Protein AF-A0A7S3BLG0-F1 (afdb_monomer_lite)

Radius of gyration: 14.23 Å; chains: 1; bounding box: 32×33×36 Å

pLDDT: mean 78.94, std 10.88, range [45.94, 91.75]

Foldseek 3Di:
DVLVVLQVDDLVVLLVCLVVLLVQCPPPDPVSVLSSLLSLLVHDLVSNLVCLVSLLVQCQPPDPSSVLSSLQSLVSHDLVSNLVCLVSLVVSQVVVCVVDDRDPSSVVSNVSNVVSVVVVD

Structure (mmCIF, N/CA/C/O backbone):
data_AF-A0A7S3BLG0-F1
#
_entry.id   AF-A0A7S3BLG0-F1
#
loop_
_atom_site.group_PDB
_atom_site.id
_atom_site.type_symbol
_atom_site.label_atom_id
_atom_site.label_alt_id
_atom_site.label_comp_id
_atom_site.label_asym_id
_atom_site.label_entity_id
_atom_site.label_seq_id
_atom_site.pdbx_PDB_ins_code
_atom_site.Cartn_x
_atom_site.Cartn_y
_atom_site.Cartn_z
_atom_site.occupancy
_atom_site.B_iso_or_equiv
_atom_site.auth_seq_id
_atom_site.auth_comp_id
_atom_site.auth_asym_id
_atom_site.auth_atom_id
_atom_site.pdbx_PDB_model_num
ATOM 1 N N . ALA A 1 1 ? 12.984 4.257 -18.345 1.00 45.94 1 ALA A N 1
ATOM 2 C CA . ALA A 1 1 ? 13.001 5.682 -17.950 1.00 45.94 1 ALA A CA 1
ATOM 3 C C . ALA A 1 1 ? 11.598 6.322 -17.934 1.00 45.94 1 ALA A C 1
ATOM 5 O O . ALA A 1 1 ? 11.483 7.515 -18.165 1.00 45.94 1 ALA A O 1
ATOM 6 N N . THR A 1 2 ? 10.519 5.576 -17.655 1.00 51.81 2 THR A N 1
ATOM 7 C CA . THR A 1 2 ? 9.136 6.110 -17.698 1.00 51.81 2 THR A CA 1
ATOM 8 C C . THR A 1 2 ? 8.446 6.182 -16.330 1.00 51.81 2 THR A C 1
ATOM 10 O O . THR A 1 2 ? 7.477 6.916 -16.189 1.00 51.81 2 THR A O 1
ATOM 13 N N . TRP A 1 3 ? 8.945 5.480 -15.306 1.00 51.03 3 TRP A N 1
ATOM 14 C CA . TRP A 1 3 ? 8.296 5.409 -13.987 1.00 51.03 3 TRP A CA 1
ATOM 15 C C . TRP A 1 3 ? 8.583 6.616 -13.084 1.00 51.03 3 TRP A C 1
ATOM 17 O O . TRP A 1 3 ? 7.700 7.049 -12.351 1.00 51.03 3 TRP A O 1
ATOM 27 N N . GLU A 1 4 ? 9.775 7.213 -13.183 1.00 52.50 4 GLU A N 1
ATOM 28 C CA . GLU A 1 4 ? 10.105 8.447 -12.450 1.00 52.50 4 GLU A CA 1
ATOM 29 C C . GLU A 1 4 ? 9.275 9.646 -12.918 1.00 52.50 4 GLU A C 1
ATOM 31 O O . GLU A 1 4 ? 8.870 10.464 -12.097 1.00 52.50 4 GLU A O 1
ATOM 36 N N . LEU A 1 5 ? 8.965 9.722 -14.218 1.00 52.91 5 LEU A N 1
ATOM 37 C CA . LEU A 1 5 ? 8.15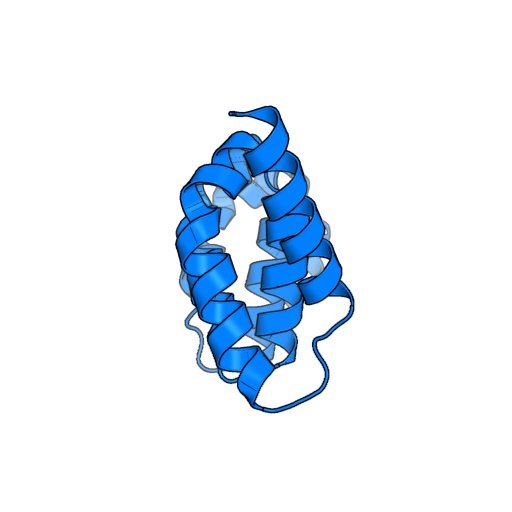7 10.809 -14.776 1.00 52.91 5 LEU A CA 1
ATOM 38 C C . LEU A 1 5 ? 6.708 10.755 -14.283 1.00 52.91 5 LEU A C 1
ATOM 40 O O . LEU A 1 5 ? 6.146 11.799 -13.974 1.00 52.91 5 LEU A O 1
ATOM 44 N N . LEU A 1 6 ? 6.132 9.557 -14.127 1.00 55.72 6 LEU A N 1
ATOM 45 C CA . LEU A 1 6 ? 4.775 9.397 -13.591 1.00 55.72 6 LEU A CA 1
ATOM 46 C C . LEU A 1 6 ? 4.669 9.866 -12.136 1.00 55.72 6 LEU A C 1
ATOM 48 O O . LEU A 1 6 ? 3.658 10.425 -11.730 1.00 55.72 6 LEU A O 1
ATOM 52 N N . GLY A 1 7 ? 5.735 9.676 -11.356 1.00 56.03 7 GLY A N 1
ATOM 53 C CA . GLY A 1 7 ? 5.782 10.108 -9.967 1.00 56.03 7 GLY A CA 1
ATOM 54 C C . GLY A 1 7 ? 5.811 11.627 -9.768 1.00 56.03 7 GLY A C 1
ATOM 55 O O . GLY A 1 7 ? 5.601 12.053 -8.631 1.00 56.03 7 GLY A O 1
ATOM 56 N N . ALA A 1 8 ? 6.079 12.394 -10.830 1.00 59.25 8 ALA A N 1
ATOM 57 C CA . ALA A 1 8 ? 6.162 13.854 -10.850 1.00 59.25 8 ALA A CA 1
ATOM 58 C C . ALA A 1 8 ? 4.970 14.522 -11.567 1.00 59.25 8 ALA A C 1
ATOM 60 O O . ALA A 1 8 ? 4.965 15.741 -11.725 1.00 59.25 8 ALA A O 1
ATOM 61 N N . LEU A 1 9 ? 3.986 13.740 -12.026 1.00 61.19 9 LEU A N 1
ATOM 62 C CA . LEU A 1 9 ? 2.776 14.270 -12.650 1.00 61.19 9 LEU A CA 1
ATOM 63 C C . LEU A 1 9 ? 1.825 14.854 -11.599 1.00 61.19 9 LEU A C 1
ATOM 65 O O . LEU A 1 9 ? 1.715 14.338 -10.486 1.00 61.19 9 LEU A O 1
ATOM 69 N N . GLU A 1 10 ? 1.115 15.913 -11.992 1.00 63.06 10 GLU A N 1
ATOM 70 C CA . GLU A 1 10 ? -0.027 16.454 -11.251 1.00 63.06 10 GLU A CA 1
ATOM 71 C C . GLU A 1 10 ? -1.035 15.326 -10.939 1.00 63.06 10 GLU A C 1
ATOM 73 O O . GLU A 1 10 ? -1.288 14.491 -11.819 1.00 63.06 10 GLU A O 1
ATOM 78 N N . PRO A 1 11 ? -1.647 15.297 -9.738 1.00 62.94 11 PRO A N 1
ATOM 79 C CA . PRO A 1 11 ? -2.589 14.247 -9.331 1.00 62.94 11 PRO A CA 1
ATOM 80 C C . PRO A 1 11 ? -3.692 13.976 -10.365 1.00 62.94 11 PRO A C 1
ATOM 82 O O . PRO A 1 11 ? -4.054 12.828 -10.613 1.00 62.94 11 PRO A O 1
ATOM 85 N N . SER A 1 12 ? -4.150 15.023 -11.053 1.00 66.00 12 SER A N 1
ATOM 86 C CA . SER A 1 12 ? -5.169 14.966 -12.105 1.00 66.00 12 SER A CA 1
ATOM 87 C C . SER A 1 12 ? -4.732 14.156 -13.333 1.00 66.00 12 SER A C 1
ATOM 89 O O . SER A 1 12 ? -5.529 13.405 -13.886 1.00 66.00 12 SER A O 1
ATOM 91 N N . ALA A 1 13 ? -3.469 14.266 -13.755 1.00 70.69 13 ALA A N 1
ATOM 92 C CA . ALA A 1 13 ? -2.924 13.473 -14.865 1.00 70.69 13 ALA A CA 1
ATOM 93 C C . ALA A 1 13 ? -2.624 12.026 -14.437 1.00 70.69 13 ALA A C 1
ATOM 95 O O . ALA A 1 13 ? -2.626 11.100 -15.247 1.00 70.69 13 ALA A O 1
ATOM 96 N N . LEU A 1 14 ? -2.373 11.824 -13.144 1.00 73.62 14 LEU A N 1
ATOM 97 C CA . LEU A 1 14 ? -2.135 10.513 -12.556 1.00 73.62 14 LEU A CA 1
ATOM 98 C C . LEU A 1 14 ? -3.431 9.686 -12.514 1.00 73.62 14 LEU A C 1
ATOM 100 O O . LEU A 1 14 ? -3.387 8.486 -12.787 1.00 73.62 14 LEU A O 1
ATOM 104 N N . LEU A 1 15 ? -4.579 10.334 -12.282 1.00 74.75 15 LEU A N 1
ATOM 105 C CA . LEU A 1 15 ? -5.901 9.705 -12.326 1.00 74.75 15 LEU A CA 1
ATOM 106 C C . LEU A 1 15 ? -6.235 9.126 -13.709 1.00 74.75 15 LEU A C 1
ATOM 108 O O . LEU A 1 15 ? -6.684 7.985 -13.800 1.00 74.75 15 LEU A O 1
ATOM 112 N N . GLU A 1 16 ? -5.948 9.853 -14.795 1.00 79.56 16 GLU A N 1
ATOM 113 C CA . GLU A 1 16 ? -6.179 9.362 -16.167 1.00 79.56 16 GLU A CA 1
ATOM 114 C C . GLU A 1 16 ? -5.395 8.076 -16.476 1.00 79.56 16 GLU A C 1
ATOM 116 O O . GLU A 1 16 ? -5.803 7.254 -17.301 1.00 79.56 16 GLU A O 1
ATOM 121 N N . HIS A 1 17 ? -4.270 7.871 -15.790 1.00 81.75 17 HIS A N 1
ATOM 122 C CA . HIS A 1 17 ? -3.429 6.688 -15.929 1.00 81.75 17 HIS A CA 1
ATOM 123 C C . HIS A 1 17 ? -3.620 5.664 -14.807 1.00 81.75 17 HIS A C 1
ATOM 125 O O . HIS A 1 17 ? -3.055 4.571 -14.894 1.00 81.75 17 HIS A O 1
ATOM 131 N N . ALA A 1 18 ? -4.440 5.955 -13.794 1.00 82.12 18 ALA A N 1
ATOM 132 C CA . ALA A 1 18 ? -4.616 5.113 -12.615 1.00 82.12 18 ALA A CA 1
ATOM 133 C C . ALA A 1 18 ? -5.087 3.699 -12.978 1.00 82.12 18 ALA A C 1
ATOM 135 O O . ALA A 1 18 ? -4.523 2.724 -12.488 1.00 82.12 18 ALA A O 1
ATOM 136 N N . GLY A 1 19 ? -6.018 3.562 -13.928 1.00 82.69 19 GLY A N 1
ATOM 137 C CA . GLY A 1 19 ? -6.456 2.250 -14.420 1.00 82.69 19 GLY A CA 1
ATOM 138 C C . GLY A 1 19 ? -5.338 1.454 -15.109 1.00 82.69 19 GLY A C 1
ATOM 139 O O . GLY A 1 19 ? -5.188 0.252 -14.885 1.00 82.69 19 GLY A O 1
ATOM 140 N N . ALA A 1 20 ? -4.491 2.121 -15.899 1.00 84.94 20 ALA A N 1
ATOM 141 C CA . ALA A 1 20 ? -3.344 1.476 -16.539 1.00 84.94 20 ALA A CA 1
ATOM 142 C C . ALA A 1 20 ? -2.274 1.063 -15.514 1.00 84.94 20 ALA A C 1
ATOM 144 O O . ALA A 1 20 ? -1.665 0.003 -15.656 1.00 84.94 20 ALA A O 1
ATOM 145 N N . ILE A 1 21 ? -2.065 1.874 -14.473 1.00 85.81 21 ILE A N 1
ATOM 146 C CA . ILE A 1 21 ? -1.151 1.587 -13.360 1.00 85.81 21 ILE A CA 1
ATOM 147 C C . ILE A 1 21 ? -1.685 0.418 -12.524 1.00 85.81 21 ILE A C 1
ATOM 149 O O . ILE A 1 21 ? -0.928 -0.496 -12.202 1.00 85.81 21 ILE A O 1
ATOM 153 N N . ALA A 1 22 ? -2.988 0.390 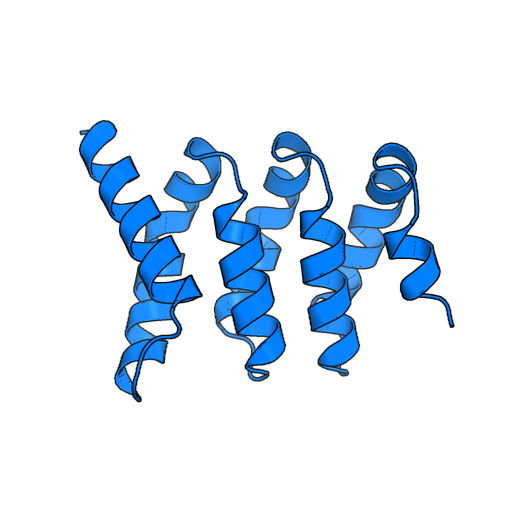-12.239 1.00 86.31 22 ALA A N 1
ATOM 154 C CA . ALA A 1 22 ? -3.644 -0.719 -11.554 1.00 86.31 22 ALA A CA 1
ATOM 155 C C . ALA A 1 22 ? -3.466 -2.040 -12.320 1.00 86.31 22 ALA A C 1
ATOM 157 O O . ALA A 1 22 ? -3.162 -3.066 -11.717 1.00 86.31 22 ALA A O 1
ATOM 158 N N . GLY A 1 23 ? -3.514 -2.008 -13.657 1.00 87.38 23 GLY A N 1
ATOM 159 C CA . GLY A 1 23 ? -3.198 -3.170 -14.495 1.00 87.38 23 GLY A CA 1
ATOM 160 C C . GLY A 1 23 ? -1.761 -3.696 -14.350 1.00 87.38 23 GLY A C 1
ATOM 161 O O . GLY A 1 23 ? -1.481 -4.832 -14.728 1.00 87.38 23 GLY A O 1
ATOM 162 N N . ARG A 1 24 ? -0.834 -2.911 -13.785 1.00 87.81 24 ARG A N 1
ATOM 163 C CA . ARG A 1 24 ? 0.555 -3.329 -13.523 1.00 87.81 24 ARG A CA 1
ATOM 164 C C . ARG A 1 24 ? 0.780 -3.865 -12.110 1.00 87.81 24 ARG A C 1
ATOM 166 O O . ARG A 1 24 ? 1.891 -4.300 -11.807 1.00 87.81 24 ARG A O 1
ATOM 173 N N . LEU A 1 25 ? -0.258 -3.922 -11.275 1.00 88.50 25 LEU A N 1
ATOM 174 C CA . LEU A 1 25 ? -0.199 -4.563 -9.958 1.00 88.50 25 LEU A CA 1
ATOM 175 C C . LEU A 1 25 ? 0.057 -6.075 -10.039 1.00 88.50 25 LEU A C 1
ATOM 177 O O . LEU A 1 25 ? 0.481 -6.664 -9.050 1.00 88.50 25 LEU A O 1
ATOM 181 N N . ASP A 1 26 ? -0.142 -6.700 -11.201 1.00 88.75 26 ASP A N 1
ATOM 182 C CA . ASP A 1 26 ? 0.157 -8.118 -11.455 1.00 88.75 26 ASP A CA 1
ATOM 183 C C . ASP A 1 26 ? 1.326 -8.316 -12.433 1.00 88.75 26 ASP A C 1
ATOM 185 O O . ASP A 1 26 ? 1.519 -9.390 -13.003 1.00 88.75 26 ASP A O 1
ATOM 189 N N . HIS A 1 27 ? 2.134 -7.275 -12.648 1.00 91.75 27 HIS A N 1
ATOM 190 C CA . HIS A 1 27 ? 3.303 -7.370 -13.512 1.00 91.75 27 HIS A CA 1
ATOM 191 C C . HIS A 1 27 ? 4.321 -8.386 -12.963 1.00 91.75 27 HIS A C 1
ATOM 193 O O . HIS A 1 27 ? 4.509 -8.492 -11.752 1.00 91.75 27 HIS A O 1
ATOM 199 N N . ALA A 1 28 ? 5.024 -9.108 -13.842 1.00 89.25 28 ALA A N 1
ATOM 200 C CA . ALA A 1 28 ? 5.993 -10.133 -13.431 1.00 89.25 28 ALA A CA 1
ATOM 201 C C . ALA A 1 28 ? 7.150 -9.562 -12.584 1.00 89.25 28 ALA A C 1
ATOM 203 O O . ALA A 1 28 ? 7.618 -10.196 -11.640 1.00 89.25 28 ALA A O 1
ATOM 204 N N . ASP A 1 29 ? 7.572 -8.339 -12.900 1.00 89.25 29 ASP A N 1
ATOM 205 C CA . ASP A 1 29 ? 8.610 -7.601 -12.174 1.00 89.25 29 ASP A CA 1
ATOM 206 C C . ASP A 1 29 ? 8.073 -6.963 -10.876 1.00 89.25 29 ASP A C 1
ATOM 208 O O . ASP A 1 29 ? 7.150 -6.143 -10.918 1.00 89.25 29 ASP A O 1
ATOM 212 N N . GLY A 1 30 ? 8.672 -7.324 -9.736 1.00 85.75 30 GLY A N 1
ATOM 213 C CA . GLY A 1 30 ? 8.319 -6.812 -8.408 1.00 85.75 30 GLY A CA 1
ATOM 214 C C . GLY A 1 30 ? 8.608 -5.322 -8.213 1.00 85.75 30 GLY A C 1
ATOM 215 O O . GLY A 1 30 ? 7.874 -4.650 -7.484 1.00 85.75 30 GLY A O 1
ATOM 216 N N . GLU A 1 31 ? 9.592 -4.756 -8.917 1.00 88.31 31 GLU A N 1
ATOM 217 C CA . GLU A 1 31 ? 9.840 -3.310 -8.882 1.00 88.31 31 GLU A CA 1
ATOM 218 C C . GLU A 1 31 ? 8.710 -2.546 -9.572 1.00 88.31 31 GLU A C 1
ATOM 220 O O . GLU A 1 31 ? 8.241 -1.531 -9.057 1.00 88.31 31 GLU A O 1
ATOM 225 N N . VAL A 1 32 ? 8.197 -3.078 -10.687 1.00 88.06 32 VAL A N 1
ATOM 226 C CA . VAL A 1 32 ? 7.038 -2.504 -11.385 1.00 88.06 32 VAL A CA 1
ATOM 227 C C . VAL A 1 32 ? 5.788 -2.592 -10.514 1.00 88.06 32 VAL A C 1
ATOM 229 O O . VAL A 1 32 ? 5.051 -1.608 -10.422 1.00 88.06 32 VAL A O 1
ATOM 232 N N . ARG A 1 33 ? 5.559 -3.721 -9.829 1.00 91.25 33 ARG A N 1
ATOM 233 C CA . ARG A 1 33 ? 4.438 -3.846 -8.881 1.00 91.25 33 ARG A CA 1
ATOM 234 C C . ARG A 1 33 ? 4.556 -2.835 -7.739 1.00 91.25 33 ARG A C 1
ATOM 236 O O . ARG A 1 33 ? 3.592 -2.129 -7.455 1.00 91.25 33 ARG A O 1
ATOM 243 N N . THR A 1 34 ? 5.746 -2.704 -7.148 1.00 89.12 34 THR A N 1
ATOM 244 C CA . THR A 1 34 ? 6.022 -1.749 -6.059 1.00 89.12 34 THR A CA 1
ATOM 245 C C . THR A 1 34 ? 5.769 -0.314 -6.516 1.00 89.12 34 THR A C 1
ATOM 247 O O . THR A 1 34 ? 4.999 0.406 -5.886 1.00 89.12 34 THR A O 1
ATOM 250 N N . ALA A 1 35 ? 6.346 0.084 -7.654 1.00 87.94 35 ALA A N 1
ATOM 251 C CA . ALA A 1 35 ? 6.159 1.416 -8.217 1.00 87.94 35 ALA A CA 1
ATOM 252 C C . ALA A 1 35 ? 4.682 1.705 -8.515 1.00 87.94 35 ALA A C 1
ATOM 254 O O . ALA A 1 35 ? 4.223 2.822 -8.285 1.00 87.94 35 ALA A O 1
ATOM 255 N N . SER A 1 36 ? 3.928 0.703 -8.974 1.00 89.25 36 SER A N 1
ATOM 256 C CA . SER A 1 36 ? 2.497 0.843 -9.260 1.00 89.25 36 SER A CA 1
ATOM 257 C C . SER A 1 36 ? 1.698 1.125 -7.988 1.00 89.25 36 SER A C 1
ATOM 259 O O . SER A 1 36 ? 0.929 2.081 -7.959 1.00 89.25 36 SER A O 1
ATOM 261 N N . VAL A 1 37 ? 1.943 0.368 -6.913 1.00 90.94 37 VAL A N 1
ATOM 262 C CA . VAL A 1 37 ? 1.311 0.600 -5.603 1.00 90.94 37 VAL A CA 1
ATOM 263 C C . VAL A 1 37 ? 1.651 1.990 -5.067 1.00 90.94 37 VAL A C 1
ATOM 265 O O . VAL A 1 37 ? 0.750 2.757 -4.736 1.00 90.94 37 VAL A O 1
ATOM 268 N N . THR A 1 38 ? 2.937 2.351 -5.030 1.00 88.88 38 THR A N 1
ATOM 269 C CA . THR A 1 38 ? 3.380 3.664 -4.537 1.00 88.88 38 THR A CA 1
ATOM 270 C C . THR A 1 38 ? 2.802 4.812 -5.360 1.00 88.88 38 THR A C 1
ATOM 272 O O . THR A 1 38 ? 2.461 5.852 -4.808 1.00 88.88 38 THR A O 1
ATOM 275 N N . THR A 1 39 ? 2.679 4.635 -6.675 1.00 86.69 39 THR A N 1
ATOM 276 C CA . THR A 1 39 ? 2.121 5.658 -7.563 1.00 86.69 39 THR A CA 1
ATOM 277 C C . THR A 1 39 ? 0.625 5.831 -7.329 1.00 86.69 39 THR A C 1
ATOM 279 O O . THR A 1 39 ? 0.179 6.964 -7.190 1.00 86.69 39 THR A O 1
ATOM 282 N N . LEU A 1 40 ? -0.137 4.739 -7.189 1.00 88.12 40 LEU A N 1
ATOM 283 C CA . LEU A 1 40 ? -1.552 4.822 -6.809 1.00 88.12 40 LEU A CA 1
ATOM 284 C C . LEU A 1 40 ? -1.722 5.515 -5.455 1.00 88.12 40 LEU A C 1
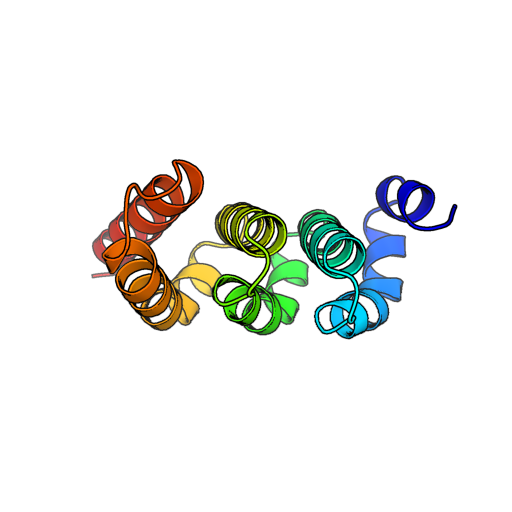ATOM 286 O O . LEU A 1 40 ? -2.599 6.355 -5.315 1.00 88.12 40 LEU A O 1
ATOM 290 N N . GLY A 1 41 ? -0.835 5.259 -4.491 1.00 86.38 41 GLY A N 1
ATOM 291 C CA . GLY A 1 41 ? -0.860 5.922 -3.184 1.00 86.38 41 GLY A CA 1
ATOM 292 C C . GLY A 1 41 ? -0.636 7.439 -3.192 1.00 86.38 41 GLY A C 1
ATOM 293 O O . GLY A 1 41 ? -0.791 8.061 -2.145 1.00 86.38 41 GLY A O 1
ATOM 294 N N . LYS A 1 42 ? -0.277 8.039 -4.335 1.00 86.25 42 LYS A N 1
ATOM 295 C CA . LYS A 1 42 ? -0.212 9.501 -4.517 1.00 86.25 42 LYS A CA 1
ATOM 296 C C . LYS A 1 42 ? -1.550 10.121 -4.929 1.00 86.25 42 LYS A C 1
ATOM 298 O O . LYS A 1 42 ? -1.657 11.345 -4.929 1.00 86.25 42 LYS A O 1
ATOM 303 N N . LEU A 1 43 ? -2.531 9.302 -5.315 1.00 84.81 43 LEU A N 1
ATOM 304 C CA . LEU A 1 43 ? -3.880 9.759 -5.643 1.00 84.81 43 LEU A CA 1
ATOM 305 C C . LEU A 1 43 ? -4.583 10.317 -4.406 1.00 84.81 43 LEU A C 1
ATOM 307 O O . LEU A 1 43 ? -4.219 10.008 -3.267 1.00 84.81 43 LEU A O 1
ATOM 311 N N . HIS A 1 44 ? -5.622 11.120 -4.631 1.00 83.94 44 HIS A N 1
ATOM 312 C CA . HIS A 1 44 ? -6.440 11.602 -3.528 1.00 83.94 44 HIS A CA 1
ATOM 313 C 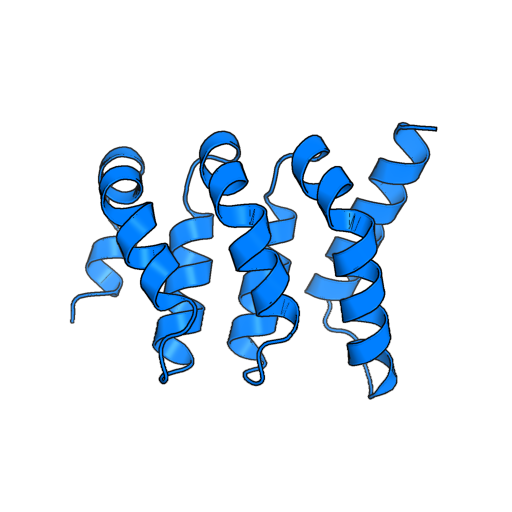C . HIS A 1 44 ? -7.118 10.406 -2.823 1.00 83.94 44 HIS A C 1
ATOM 315 O O . HIS A 1 44 ? -7.533 9.468 -3.509 1.00 83.94 44 HIS A O 1
ATOM 321 N N . PRO A 1 45 ? -7.283 10.399 -1.483 1.00 81.06 45 PRO A N 1
ATOM 322 C CA . PRO A 1 45 ? -7.861 9.257 -0.760 1.00 81.06 45 PRO A CA 1
ATOM 323 C C . PRO A 1 45 ? -9.215 8.775 -1.304 1.00 81.06 45 PRO A C 1
ATOM 325 O O . PRO A 1 45 ? -9.481 7.573 -1.321 1.00 81.06 45 PRO A O 1
ATOM 328 N N . SER A 1 46 ? -10.038 9.697 -1.811 1.00 81.69 46 SER A N 1
ATOM 329 C CA . SER A 1 46 ? -11.320 9.384 -2.454 1.00 81.69 46 SER A CA 1
ATOM 330 C C . SER A 1 46 ? -11.177 8.601 -3.764 1.00 81.69 46 SER A C 1
ATOM 332 O O . SER A 1 46 ? -12.034 7.787 -4.081 1.00 81.69 46 SER A O 1
ATOM 334 N N . GLU A 1 47 ? -10.113 8.842 -4.530 1.00 85.25 47 GLU A N 1
ATOM 335 C CA . GLU A 1 47 ? -9.812 8.151 -5.792 1.00 85.25 47 GLU A CA 1
ATOM 336 C C . GLU A 1 47 ? -9.095 6.826 -5.518 1.00 85.25 47 GLU A C 1
ATOM 338 O O . GLU A 1 47 ? -9.391 5.800 -6.125 1.00 85.25 47 GLU A O 1
ATOM 343 N N . LEU A 1 48 ? -8.190 6.823 -4.533 1.00 84.62 48 LEU A N 1
ATOM 344 C CA . LEU A 1 48 ? -7.494 5.627 -4.066 1.00 84.62 48 LEU A CA 1
ATOM 345 C C . LEU A 1 48 ? -8.469 4.542 -3.584 1.00 84.62 48 LEU A C 1
ATOM 347 O O . LEU A 1 48 ? -8.176 3.351 -3.705 1.00 84.62 48 LEU A O 1
ATOM 351 N N . ALA A 1 49 ? -9.637 4.947 -3.076 1.00 85.44 49 ALA A N 1
ATOM 352 C CA . ALA A 1 49 ? -10.703 4.049 -2.656 1.00 85.44 49 ALA A CA 1
ATOM 353 C C . ALA A 1 49 ? -11.136 3.064 -3.755 1.00 85.44 49 ALA A C 1
ATOM 355 O O . ALA A 1 49 ? -11.423 1.907 -3.449 1.00 85.44 49 ALA A O 1
ATOM 356 N N . GLU A 1 50 ? -11.122 3.480 -5.026 1.00 87.56 50 GLU A N 1
ATOM 357 C CA . GLU A 1 50 ? -11.465 2.618 -6.166 1.00 87.56 50 GLU A CA 1
ATOM 358 C C . GLU A 1 50 ? -10.466 1.459 -6.329 1.00 87.56 50 GLU A C 1
ATOM 360 O O . GLU A 1 50 ? -10.834 0.339 -6.685 1.00 87.56 50 GLU A O 1
ATOM 365 N N . PHE A 1 51 ? -9.198 1.698 -5.990 1.00 89.00 51 PHE A N 1
ATOM 366 C CA . PHE A 1 51 ? -8.112 0.724 -6.110 1.00 89.00 51 PHE A CA 1
ATOM 367 C C . PHE A 1 51 ? -7.831 -0.039 -4.811 1.00 89.00 51 PHE A C 1
ATOM 369 O O . PHE A 1 51 ? -6.979 -0.931 -4.798 1.00 89.00 51 PHE A O 1
ATOM 376 N N . ALA A 1 52 ? -8.549 0.264 -3.724 1.00 86.50 52 ALA A N 1
ATOM 377 C CA . ALA A 1 52 ? -8.311 -0.311 -2.402 1.00 86.50 52 ALA A CA 1
ATOM 378 C C . ALA A 1 52 ? -8.310 -1.846 -2.427 1.00 86.50 52 ALA A C 1
ATOM 380 O O . ALA A 1 52 ? -7.374 -2.466 -1.930 1.00 86.50 52 ALA A O 1
ATOM 381 N N . ALA A 1 53 ? -9.293 -2.474 -3.080 1.00 87.50 53 ALA A N 1
ATOM 382 C CA . ALA A 1 53 ? -9.363 -3.931 -3.194 1.00 87.50 53 ALA A CA 1
ATOM 383 C C . ALA A 1 53 ? -8.145 -4.534 -3.921 1.00 87.50 53 ALA A C 1
ATOM 385 O O . ALA A 1 53 ? -7.603 -5.558 -3.494 1.00 87.50 53 ALA A O 1
ATOM 386 N N . ALA A 1 54 ? -7.677 -3.879 -4.988 1.00 89.44 54 ALA A N 1
ATOM 387 C CA . ALA A 1 54 ? -6.500 -4.320 -5.728 1.00 89.44 54 ALA A CA 1
ATOM 388 C C . ALA A 1 54 ? -5.232 -4.197 -4.870 1.00 89.44 54 ALA A C 1
ATOM 390 O O . ALA A 1 54 ? -4.426 -5.124 -4.832 1.00 89.44 54 ALA A O 1
ATOM 391 N N . ILE A 1 55 ? -5.088 -3.108 -4.111 1.00 89.25 55 ILE A N 1
ATOM 392 C CA . ILE A 1 55 ? -3.953 -2.891 -3.202 1.00 89.25 55 ILE A CA 1
ATOM 393 C C . ILE A 1 55 ? -3.992 -3.875 -2.022 1.00 89.25 55 ILE A C 1
ATOM 395 O O . ILE A 1 55 ? -2.956 -4.423 -1.654 1.00 89.25 55 ILE A O 1
ATOM 399 N N . VAL A 1 56 ? -5.170 -4.190 -1.474 1.00 88.31 56 VAL A N 1
ATOM 400 C CA . VAL A 1 56 ? -5.332 -5.212 -0.421 1.00 88.31 56 VAL A CA 1
ATOM 401 C C . VAL A 1 56 ? -4.807 -6.569 -0.884 1.00 88.31 56 VAL A C 1
ATOM 403 O O . VAL A 1 56 ? -4.115 -7.248 -0.127 1.00 88.31 56 VAL A O 1
ATOM 406 N N . SER A 1 57 ? -5.047 -6.947 -2.144 1.00 87.81 57 SER A N 1
ATOM 407 C CA . SER A 1 57 ? -4.508 -8.200 -2.690 1.00 87.81 57 SER A CA 1
ATOM 408 C C . SER A 1 57 ? -2.971 -8.242 -2.704 1.00 87.81 57 SER A C 1
ATOM 410 O O . SER A 1 57 ? -2.379 -9.316 -2.617 1.00 87.81 57 SER A O 1
ATOM 412 N N . LYS A 1 58 ? -2.304 -7.079 -2.756 1.00 89.44 58 LYS A N 1
ATOM 413 C CA . LYS A 1 58 ? -0.837 -6.965 -2.772 1.00 89.44 58 LYS A CA 1
ATOM 414 C C . LYS A 1 58 ? -0.183 -7.157 -1.404 1.00 89.44 58 LYS A C 1
ATOM 416 O O . LYS A 1 58 ? 1.025 -7.361 -1.341 1.00 89.44 58 LYS A O 1
ATOM 421 N N . ILE A 1 59 ? -0.950 -7.187 -0.314 1.00 84.19 59 ILE A N 1
ATOM 422 C CA . ILE A 1 59 ? -0.428 -7.586 1.006 1.00 84.19 59 ILE A CA 1
ATOM 423 C C . ILE A 1 59 ? 0.064 -9.042 0.969 1.00 84.19 59 ILE A C 1
ATOM 425 O O . ILE A 1 59 ? 0.989 -9.396 1.686 1.00 84.19 59 ILE A O 1
ATOM 429 N N . ALA A 1 60 ? -0.506 -9.871 0.092 1.00 83.75 60 ALA A N 1
ATOM 430 C CA . ALA A 1 60 ? -0.124 -11.264 -0.118 1.00 83.75 60 ALA A CA 1
ATOM 431 C C . ALA A 1 60 ? 1.013 -11.461 -1.137 1.00 83.75 60 ALA A C 1
ATOM 433 O O . ALA A 1 60 ? 1.326 -12.599 -1.487 1.00 83.75 60 ALA A O 1
ATOM 434 N N . ASP A 1 61 ? 1.590 -10.381 -1.674 1.00 87.50 61 ASP A N 1
ATOM 435 C CA . ASP A 1 61 ? 2.561 -10.485 -2.761 1.00 87.50 61 ASP A CA 1
ATOM 436 C C . ASP A 1 61 ? 3.818 -11.253 -2.309 1.00 87.50 61 ASP A C 1
ATOM 438 O O . ASP A 1 61 ? 4.290 -11.055 -1.181 1.00 87.50 61 ASP A O 1
ATOM 442 N N . PRO A 1 62 ? 4.401 -12.123 -3.155 1.00 83.44 62 PRO A N 1
ATOM 443 C CA . PRO A 1 62 ? 5.642 -12.816 -2.815 1.00 83.44 62 PRO A CA 1
ATOM 444 C C . PRO A 1 62 ? 6.804 -11.850 -2.523 1.00 83.44 62 PRO A C 1
ATOM 446 O O . PRO A 1 62 ? 7.669 -12.162 -1.699 1.00 83.44 62 PRO A O 1
ATOM 449 N N . ASP A 1 63 ? 6.814 -10.662 -3.132 1.00 85.00 63 ASP A N 1
ATOM 450 C CA . ASP A 1 63 ? 7.841 -9.645 -2.915 1.00 85.00 63 ASP A CA 1
ATOM 451 C C . ASP A 1 63 ? 7.558 -8.812 -1.652 1.00 85.00 63 ASP A C 1
ATOM 453 O O . ASP A 1 63 ? 6.540 -8.129 -1.529 1.00 85.00 63 ASP A O 1
ATOM 457 N N . GLY A 1 64 ? 8.498 -8.828 -0.702 1.00 81.69 64 GLY A N 1
ATOM 458 C CA . GLY A 1 64 ? 8.379 -8.079 0.551 1.00 81.69 64 GLY A CA 1
ATOM 459 C C . GLY A 1 64 ? 8.324 -6.560 0.389 1.00 81.69 64 GLY A C 1
ATOM 460 O O . GLY A 1 64 ? 7.721 -5.896 1.231 1.00 81.69 64 GLY A O 1
ATOM 461 N N . ARG A 1 65 ? 8.897 -6.000 -0.684 1.00 85.44 65 ARG A N 1
ATOM 462 C CA . ARG A 1 65 ? 8.801 -4.562 -0.982 1.00 85.44 65 ARG A CA 1
ATOM 463 C C . ARG A 1 65 ? 7.394 -4.189 -1.426 1.00 85.44 65 ARG A C 1
ATOM 465 O O . ARG A 1 65 ? 6.862 -3.186 -0.958 1.00 85.44 65 ARG A O 1
ATOM 472 N N . VAL A 1 66 ? 6.775 -5.029 -2.257 1.00 88.19 66 VAL A N 1
ATOM 473 C CA . VAL A 1 66 ? 5.389 -4.842 -2.706 1.00 88.19 66 VAL A CA 1
ATOM 474 C C . VAL A 1 66 ? 4.438 -4.911 -1.513 1.00 88.19 66 VAL A C 1
ATOM 476 O O . VAL A 1 66 ? 3.585 -4.036 -1.366 1.00 88.19 66 VAL A O 1
ATOM 479 N N . ARG A 1 67 ? 4.634 -5.885 -0.612 1.00 85.50 67 ARG A N 1
ATOM 480 C CA . ARG A 1 67 ? 3.845 -5.985 0.627 1.00 85.50 67 ARG A CA 1
ATOM 481 C C . ARG A 1 67 ? 3.963 -4.731 1.490 1.00 85.50 67 ARG A C 1
ATOM 483 O O . ARG A 1 67 ? 2.949 -4.195 1.926 1.00 85.50 67 ARG A O 1
ATOM 490 N N . ALA A 1 68 ? 5.187 -4.247 1.713 1.00 83.62 68 ALA A N 1
ATOM 491 C CA . ALA A 1 68 ? 5.427 -3.052 2.518 1.00 83.62 68 ALA A CA 1
ATOM 492 C C . ALA A 1 68 ? 4.757 -1.808 1.913 1.00 83.62 68 ALA A C 1
ATOM 494 O O . ALA A 1 68 ? 4.058 -1.092 2.628 1.00 83.62 68 ALA A O 1
ATOM 495 N N . ALA A 1 69 ? 4.901 -1.603 0.600 1.00 88.19 69 ALA A N 1
ATOM 496 C CA . ALA A 1 69 ? 4.256 -0.502 -0.108 1.00 88.19 69 ALA A CA 1
ATOM 497 C C . ALA A 1 69 ? 2.724 -0.587 -0.021 1.00 88.19 69 ALA A C 1
ATOM 499 O O . ALA A 1 69 ? 2.065 0.425 0.201 1.00 88.19 69 ALA A O 1
ATOM 500 N N . ALA A 1 70 ? 2.144 -1.786 -0.148 1.00 89.19 70 ALA A N 1
ATOM 501 C CA . ALA A 1 70 ? 0.699 -1.975 -0.041 1.00 89.19 70 ALA A CA 1
ATOM 502 C C . ALA A 1 70 ? 0.189 -1.586 1.349 1.00 89.19 70 ALA A C 1
ATOM 504 O O . ALA A 1 70 ? -0.758 -0.817 1.466 1.00 89.19 70 ALA A O 1
ATOM 505 N N . VAL A 1 71 ? 0.853 -2.056 2.404 1.00 86.75 71 VAL A N 1
ATOM 506 C CA . VAL A 1 71 ? 0.499 -1.734 3.793 1.00 86.75 71 VAL A CA 1
ATOM 507 C C . VAL A 1 71 ? 0.609 -0.233 4.073 1.00 86.75 71 VAL A C 1
ATOM 509 O O . VAL A 1 71 ? -0.272 0.331 4.719 1.00 86.75 71 VAL A O 1
ATOM 512 N N . GLU A 1 72 ? 1.659 0.419 3.573 1.00 86.81 72 GLU A N 1
ATOM 513 C CA . GLU A 1 72 ? 1.853 1.864 3.718 1.00 86.81 72 GLU A CA 1
ATOM 514 C C . GLU A 1 72 ? 0.735 2.658 3.028 1.00 86.81 72 GLU A C 1
ATOM 516 O O . GLU 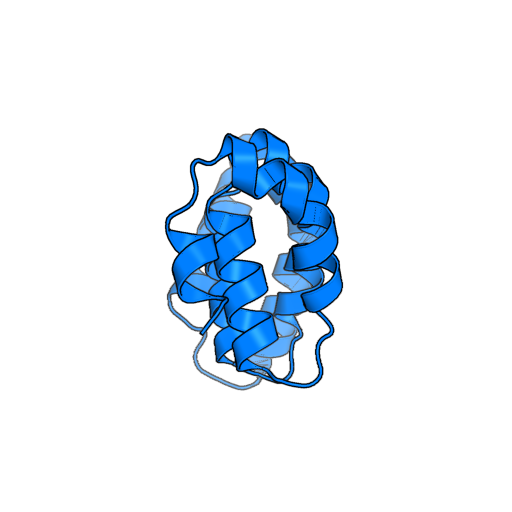A 1 72 ? 0.117 3.522 3.648 1.00 86.81 72 GLU A O 1
ATOM 521 N N . VAL A 1 73 ? 0.408 2.314 1.780 1.00 88.62 73 VAL A N 1
ATOM 522 C CA . VAL A 1 73 ? -0.644 2.993 1.011 1.00 88.62 73 VAL A CA 1
ATOM 523 C C . VAL A 1 73 ? -2.033 2.761 1.610 1.00 88.62 73 VAL A C 1
ATOM 525 O O . VAL A 1 73 ? -2.831 3.692 1.677 1.00 88.62 73 VAL A O 1
ATOM 528 N N . LEU A 1 74 ? -2.324 1.557 2.112 1.00 86.06 74 LEU A N 1
ATOM 529 C CA . LEU A 1 74 ? -3.585 1.281 2.810 1.00 86.06 74 LEU A CA 1
ATOM 530 C C . LEU A 1 74 ? -3.721 2.087 4.105 1.00 86.06 74 LEU A C 1
ATOM 532 O O . LEU A 1 74 ? -4.837 2.418 4.494 1.00 86.06 74 LEU A O 1
ATOM 536 N N . GLY A 1 75 ? -2.609 2.445 4.751 1.00 82.31 75 GLY A N 1
ATOM 537 C CA . GLY A 1 75 ? -2.606 3.361 5.892 1.00 82.31 75 GLY A CA 1
ATOM 538 C C . GLY A 1 75 ? -3.061 4.784 5.548 1.00 82.31 75 GLY A C 1
ATOM 539 O O . GLY A 1 75 ? -3.514 5.495 6.443 1.00 82.31 75 GLY A O 1
ATOM 540 N N . ASN A 1 76 ? -2.990 5.173 4.271 1.00 83.12 76 ASN A N 1
ATOM 541 C CA . ASN A 1 76 ? -3.416 6.482 3.769 1.00 83.12 76 ASN A CA 1
ATOM 542 C C . ASN A 1 76 ? -4.861 6.492 3.238 1.00 83.12 76 ASN A C 1
ATOM 544 O O . ASN A 1 76 ? -5.357 7.551 2.851 1.00 83.12 76 ASN A O 1
ATOM 548 N N . LEU A 1 77 ? -5.540 5.339 3.190 1.00 82.00 77 LEU A N 1
ATOM 549 C CA . LEU A 1 77 ? -6.947 5.270 2.794 1.00 82.00 77 LEU A CA 1
ATOM 550 C C . LEU A 1 77 ? -7.850 5.979 3.804 1.00 82.00 77 LEU A C 1
ATOM 552 O O . LEU A 1 77 ? -7.565 6.029 5.003 1.00 82.00 77 LEU A O 1
ATOM 556 N N . GLU A 1 78 ? -9.003 6.450 3.325 1.00 80.44 78 GLU A N 1
ATOM 557 C CA . GLU A 1 78 ? -10.031 6.958 4.224 1.00 80.44 78 GLU A CA 1
ATOM 558 C C . GLU A 1 78 ? -10.464 5.872 5.225 1.00 80.44 78 GLU A C 1
ATOM 560 O O . GLU A 1 78 ? -10.661 4.714 4.830 1.00 80.44 78 GLU A O 1
ATOM 565 N N . PRO A 1 79 ? -10.681 6.223 6.508 1.00 78.19 79 PRO A N 1
ATOM 566 C CA . PRO A 1 79 ? -11.027 5.258 7.550 1.00 78.19 79 PRO A CA 1
ATOM 567 C C . PRO A 1 79 ? -12.218 4.366 7.200 1.00 78.19 79 PRO A C 1
ATOM 569 O O . PRO A 1 79 ? -12.219 3.179 7.518 1.00 78.19 79 PRO A O 1
ATOM 572 N N . PHE A 1 80 ? -13.212 4.921 6.502 1.00 80.12 80 PHE A N 1
ATOM 573 C CA . PHE A 1 80 ? -14.395 4.188 6.063 1.00 80.12 80 PHE A CA 1
ATOM 574 C C . PHE A 1 80 ? -14.063 3.082 5.051 1.00 80.12 80 PHE A C 1
ATOM 576 O O . PHE A 1 80 ? -14.566 1.965 5.163 1.00 80.12 80 PHE A O 1
ATOM 583 N N . VAL A 1 81 ? -13.193 3.365 4.080 1.00 81.25 81 VAL A N 1
ATOM 584 C CA . VAL A 1 81 ? -12.763 2.392 3.064 1.00 81.25 81 VAL A CA 1
ATOM 585 C C . VAL A 1 81 ? -11.845 1.351 3.695 1.00 81.25 81 VAL A C 1
ATOM 587 O O . VAL A 1 81 ? -12.007 0.150 3.476 1.00 81.25 81 VAL A O 1
ATOM 590 N N . LEU A 1 82 ? -10.924 1.795 4.552 1.00 81.50 82 LEU A N 1
ATOM 591 C CA . LEU A 1 82 ? -10.045 0.903 5.297 1.00 81.50 82 LEU A CA 1
ATOM 592 C C . LEU A 1 82 ? -10.845 -0.075 6.176 1.00 81.50 82 LEU A C 1
ATOM 594 O O . LEU A 1 82 ? -10.531 -1.264 6.213 1.00 81.50 82 LEU A O 1
ATOM 598 N N . ALA A 1 83 ? -11.912 0.392 6.833 1.00 81.75 83 ALA A N 1
ATOM 599 C CA . ALA A 1 83 ? -12.788 -0.438 7.659 1.00 81.75 83 ALA A CA 1
ATOM 600 C C . ALA A 1 83 ? -13.513 -1.531 6.853 1.00 81.75 83 ALA A C 1
ATOM 602 O O . ALA A 1 83 ? -13.650 -2.656 7.337 1.00 81.75 83 ALA A O 1
ATOM 603 N N . GLN A 1 84 ? -13.914 -1.251 5.608 1.00 83.31 84 GLN A N 1
ATOM 604 C CA . GLN A 1 84 ? -14.524 -2.260 4.730 1.00 83.31 84 GLN A CA 1
ATOM 605 C C . GLN A 1 84 ? -13.566 -3.418 4.424 1.00 83.31 84 GLN A C 1
ATOM 607 O O . GLN A 1 84 ? -13.988 -4.571 4.323 1.00 83.31 84 GLN A O 1
ATOM 612 N N . HIS A 1 85 ? -12.266 -3.129 4.341 1.00 81.88 85 HIS A N 1
ATOM 613 C CA . HIS A 1 85 ? -11.223 -4.119 4.079 1.00 81.88 85 HIS A CA 1
ATOM 614 C C . HIS A 1 85 ? -10.484 -4.593 5.341 1.00 81.88 85 HIS A C 1
ATOM 616 O O . HIS A 1 85 ? -9.581 -5.424 5.252 1.00 81.88 85 HIS A O 1
ATOM 622 N N . ALA A 1 86 ? -10.889 -4.146 6.532 1.00 80.75 86 ALA A N 1
ATOM 623 C CA . ALA A 1 86 ? -10.218 -4.451 7.793 1.00 80.75 86 ALA A CA 1
ATOM 624 C C . ALA A 1 86 ? -10.073 -5.957 8.055 1.00 80.75 86 ALA A C 1
ATOM 626 O O . ALA A 1 86 ? -8.991 -6.427 8.393 1.00 80.75 86 ALA A O 1
ATOM 627 N N . LYS A 1 87 ? -11.153 -6.728 7.875 1.00 81.56 87 LYS A N 1
ATOM 628 C CA . LYS A 1 87 ? -11.157 -8.181 8.117 1.00 81.56 87 LYS A CA 1
ATOM 629 C C . LYS A 1 87 ? -10.142 -8.934 7.243 1.00 81.56 87 LYS A C 1
ATOM 631 O O . LYS A 1 87 ? -9.304 -9.628 7.819 1.00 81.56 87 LYS A O 1
ATOM 636 N N . PRO A 1 88 ? -10.176 -8.819 5.898 1.00 80.38 88 PRO A N 1
ATOM 637 C CA . PRO A 1 88 ? -9.197 -9.502 5.059 1.00 80.38 88 PRO A CA 1
ATOM 638 C C . PRO A 1 88 ? -7.769 -9.005 5.307 1.00 80.38 88 PRO A C 1
ATOM 640 O O . PRO A 1 88 ? -6.864 -9.830 5.338 1.00 80.38 88 PRO A O 1
ATOM 643 N N . ILE A 1 89 ? -7.559 -7.707 5.570 1.00 81.62 89 ILE A N 1
ATOM 644 C CA . ILE A 1 89 ? -6.228 -7.167 5.901 1.00 81.62 89 ILE A CA 1
ATOM 645 C C . ILE A 1 89 ? -5.680 -7.808 7.182 1.00 81.62 89 ILE A C 1
ATOM 647 O O . ILE A 1 89 ? -4.553 -8.292 7.188 1.00 81.62 89 ILE A O 1
ATOM 651 N N . VAL A 1 90 ? -6.470 -7.834 8.261 1.00 82.31 90 VAL A N 1
ATOM 652 C CA . VAL A 1 90 ? -6.050 -8.413 9.548 1.00 82.31 90 VAL A CA 1
ATOM 653 C C . VAL A 1 90 ? -5.739 -9.898 9.394 1.00 82.31 90 VAL A C 1
ATOM 655 O O . VAL A 1 90 ? -4.674 -10.324 9.828 1.00 82.31 90 VAL A O 1
ATOM 658 N N . SER A 1 91 ? -6.613 -10.658 8.726 1.00 81.75 91 SER A N 1
ATOM 659 C CA . SER A 1 91 ? -6.389 -12.089 8.482 1.00 81.75 91 SER A CA 1
ATOM 660 C C . SER A 1 91 ? -5.093 -12.327 7.708 1.00 81.75 91 SER A C 1
ATOM 662 O O . SER A 1 91 ? -4.265 -13.123 8.134 1.00 81.75 91 SER A O 1
ATOM 664 N N . MET A 1 92 ? -4.877 -11.589 6.614 1.00 76.62 92 MET A N 1
ATOM 665 C CA . MET A 1 92 ? -3.686 -11.756 5.780 1.00 76.62 92 MET A CA 1
ATOM 666 C C . MET A 1 92 ? -2.402 -11.393 6.539 1.00 76.62 92 MET A C 1
ATOM 668 O O . MET A 1 92 ? -1.388 -12.075 6.415 1.00 76.62 92 MET A O 1
ATOM 672 N N . LEU A 1 93 ? -2.434 -10.327 7.345 1.00 76.19 93 LEU A N 1
ATOM 673 C CA . LEU A 1 93 ? -1.295 -9.909 8.164 1.00 76.19 93 LEU A CA 1
ATOM 674 C C . LEU A 1 93 ? -1.018 -10.868 9.327 1.00 76.19 93 LEU A C 1
ATOM 676 O O . LEU A 1 93 ? 0.140 -11.036 9.710 1.00 76.19 93 LEU A O 1
ATOM 680 N N . ASP A 1 94 ? -2.046 -11.496 9.894 1.00 78.50 94 ASP A N 1
ATOM 681 C CA . ASP A 1 94 ? -1.874 -12.526 10.918 1.00 78.50 94 ASP A CA 1
ATOM 682 C C . ASP A 1 94 ? -1.264 -13.804 10.320 1.00 78.50 94 ASP A C 1
ATOM 684 O O . ASP A 1 94 ? -0.311 -14.334 10.898 1.00 78.50 94 ASP A O 1
ATOM 688 N N . ASP A 1 95 ? -1.713 -14.223 9.131 1.00 72.94 95 ASP A N 1
ATOM 689 C CA . ASP A 1 95 ? -1.162 -15.372 8.400 1.00 72.94 95 ASP A CA 1
ATOM 690 C C . ASP A 1 95 ? 0.311 -15.153 8.007 1.00 72.94 95 ASP A C 1
ATOM 692 O O . ASP A 1 95 ? 1.149 -16.042 8.169 1.00 72.94 95 ASP A O 1
ATOM 696 N N . LEU A 1 96 ? 0.664 -13.947 7.548 1.00 67.38 96 LEU A N 1
ATOM 697 C CA . LEU A 1 96 ? 2.047 -13.578 7.211 1.00 67.38 96 LEU A CA 1
ATOM 698 C C . LEU A 1 96 ? 2.928 -13.401 8.459 1.00 67.38 96 LEU A C 1
ATOM 700 O O . LEU A 1 96 ? 4.106 -13.766 8.462 1.00 67.38 96 LEU A O 1
ATOM 704 N N . GLY A 1 97 ? 2.357 -12.859 9.536 1.00 64.75 97 GLY A N 1
ATOM 705 C CA . GLY A 1 97 ? 3.037 -12.622 10.808 1.00 64.75 97 GLY A CA 1
ATOM 706 C C . GLY A 1 97 ? 3.321 -13.894 11.612 1.00 64.75 97 GLY A C 1
ATOM 707 O O . GLY A 1 97 ? 4.144 -13.855 12.526 1.00 64.75 97 GLY A O 1
ATOM 708 N N . ALA A 1 98 ? 2.695 -15.024 11.272 1.00 60.69 98 ALA A N 1
ATOM 709 C CA . ALA A 1 98 ? 2.965 -16.319 11.898 1.00 60.69 98 ALA A CA 1
ATOM 710 C C . ALA A 1 98 ? 4.411 -16.816 11.666 1.00 60.69 98 ALA A C 1
ATOM 712 O O . ALA A 1 98 ? 4.889 -17.681 12.399 1.00 60.69 98 ALA A O 1
ATOM 713 N N . GLY A 1 99 ? 5.129 -16.249 10.684 1.00 57.69 99 GLY A N 1
ATOM 714 C CA . GLY A 1 99 ? 6.504 -16.618 10.331 1.00 57.69 99 GLY A CA 1
ATOM 715 C C . GLY A 1 99 ? 7.635 -15.777 10.950 1.00 57.69 99 GLY A C 1
ATOM 716 O O . GLY A 1 99 ? 8.797 -16.117 10.731 1.00 57.69 99 GLY A O 1
ATOM 717 N N . GLY A 1 100 ? 7.369 -14.688 11.695 1.00 62.03 100 GLY A N 1
ATOM 718 C CA . GLY A 1 100 ? 8.439 -13.831 12.247 1.00 62.03 100 GLY A CA 1
ATOM 719 C C . GLY A 1 100 ? 8.026 -12.424 12.719 1.00 62.03 100 GLY A C 1
ATOM 720 O O . GLY A 1 100 ? 6.850 -12.133 12.917 1.00 62.03 100 GLY A O 1
ATOM 721 N N . ARG A 1 101 ? 9.016 -11.530 12.937 1.00 60.78 101 ARG A N 1
ATOM 722 C CA . ARG A 1 101 ? 8.798 -10.121 13.348 1.00 60.78 101 ARG A CA 1
ATOM 723 C C . ARG A 1 101 ? 7.965 -9.380 12.294 1.00 60.78 101 ARG A C 1
ATOM 725 O O . ARG A 1 101 ? 8.436 -9.200 11.176 1.00 60.78 101 ARG A O 1
ATOM 732 N N . ARG A 1 102 ? 6.791 -8.881 12.698 1.00 70.00 102 ARG A N 1
ATOM 733 C CA . ARG A 1 102 ? 5.957 -7.973 11.891 1.00 70.00 102 ARG A CA 1
ATOM 734 C C . ARG A 1 102 ? 6.713 -6.689 11.563 1.00 70.00 102 ARG A C 1
ATOM 736 O O . ARG A 1 102 ? 7.429 -6.152 12.417 1.00 70.00 102 ARG A O 1
ATOM 743 N N . ALA A 1 103 ? 6.529 -6.181 10.351 1.00 73.06 103 ALA A N 1
ATOM 744 C CA . ALA A 1 103 ? 7.096 -4.898 9.967 1.00 73.06 103 ALA A CA 1
ATOM 745 C C . ALA A 1 103 ? 6.428 -3.756 10.767 1.00 73.06 103 ALA A C 1
ATOM 747 O O . ALA A 1 103 ? 5.242 -3.843 11.102 1.00 73.06 103 ALA A O 1
ATOM 748 N N . PRO A 1 104 ? 7.140 -2.652 11.066 1.00 74.00 104 PRO A N 1
ATOM 749 C CA . PRO A 1 104 ? 6.555 -1.510 11.774 1.00 74.00 104 PRO A CA 1
ATOM 750 C C . PRO A 1 104 ? 5.298 -0.947 11.095 1.00 74.00 104 PRO A C 1
ATOM 752 O O . PRO A 1 104 ? 4.346 -0.587 11.786 1.00 74.00 104 PRO A O 1
ATOM 755 N N . ALA A 1 105 ? 5.276 -0.930 9.758 1.00 70.88 105 ALA A N 1
ATOM 756 C CA . ALA A 1 105 ? 4.126 -0.496 8.967 1.00 70.88 105 ALA A CA 1
ATOM 757 C C . ALA A 1 105 ? 2.899 -1.403 9.179 1.00 70.88 105 ALA A C 1
ATOM 759 O O . ALA A 1 105 ? 1.792 -0.906 9.358 1.00 70.88 105 ALA A O 1
ATOM 760 N N . GLU A 1 106 ? 3.093 -2.723 9.259 1.00 75.19 106 GLU A N 1
ATOM 761 C CA . GLU A 1 106 ? 2.012 -3.690 9.509 1.00 75.19 106 GLU A CA 1
ATOM 762 C C . GLU A 1 106 ? 1.423 -3.507 10.911 1.00 75.19 106 GLU A C 1
ATOM 764 O O . GLU A 1 106 ? 0.207 -3.497 11.094 1.00 75.19 106 GLU A O 1
ATOM 769 N N . ILE A 1 107 ? 2.285 -3.305 11.913 1.00 79.50 107 ILE A N 1
ATOM 770 C CA . ILE A 1 107 ? 1.859 -3.036 13.292 1.00 79.50 107 ILE A CA 1
ATOM 771 C C . ILE A 1 107 ? 1.074 -1.723 13.368 1.00 79.50 107 ILE A C 1
ATOM 773 O O . ILE A 1 107 ? 0.064 -1.650 14.071 1.00 79.50 107 ILE A O 1
ATOM 777 N N . ALA A 1 108 ? 1.533 -0.684 12.666 1.00 80.94 108 ALA A N 1
ATOM 778 C CA . ALA A 1 108 ? 0.836 0.593 12.596 1.00 80.94 108 ALA A CA 1
ATOM 779 C C . ALA A 1 108 ? -0.547 0.435 11.949 1.00 80.94 108 ALA A C 1
ATOM 781 O O . ALA A 1 1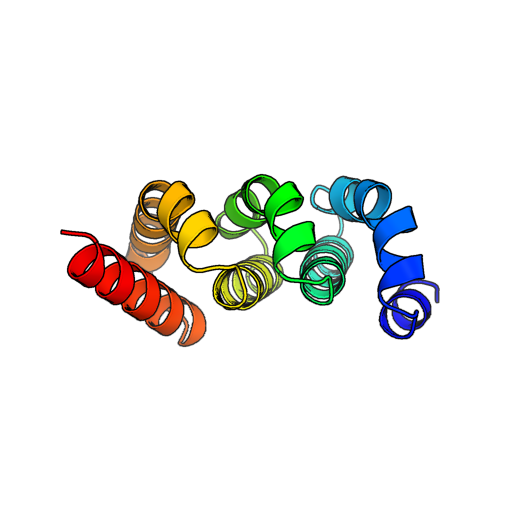08 ? -1.531 0.866 12.547 1.00 80.94 108 ALA A O 1
ATOM 782 N N . LEU A 1 109 ? -0.636 -0.263 10.811 1.00 81.44 109 LEU A N 1
ATOM 783 C CA . LEU A 1 109 ? -1.897 -0.506 10.110 1.00 81.44 109 LEU A CA 1
ATOM 784 C C . LEU A 1 109 ? -2.897 -1.283 10.976 1.00 81.44 109 LEU A C 1
ATOM 786 O O . LEU A 1 109 ? -4.052 -0.880 11.096 1.00 81.44 109 LEU A O 1
ATOM 790 N N . LEU A 1 110 ? -2.454 -2.346 11.653 1.00 82.50 110 LEU A N 1
ATOM 791 C CA . LEU A 1 110 ? -3.304 -3.121 12.564 1.00 82.50 110 LEU A CA 1
ATOM 792 C C . LEU A 1 110 ? -3.813 -2.290 13.744 1.00 82.50 110 LEU A C 1
ATOM 794 O O . LEU A 1 110 ? -4.968 -2.437 14.148 1.00 82.50 110 LEU A O 1
ATOM 798 N N . ARG A 1 111 ? -2.969 -1.411 14.298 1.00 82.69 111 ARG A N 1
ATOM 799 C CA . ARG A 1 111 ? -3.377 -0.497 15.371 1.00 82.69 111 ARG A CA 1
ATOM 800 C C . ARG A 1 111 ? -4.435 0.483 14.874 1.00 82.69 111 ARG A C 1
ATOM 802 O O . ARG A 1 111 ? -5.428 0.679 15.567 1.00 82.69 111 ARG A O 1
ATOM 809 N N . THR A 1 112 ? -4.244 1.052 13.685 1.00 83.31 112 THR A N 1
ATOM 810 C CA . THR A 1 112 ? -5.216 1.957 13.062 1.00 83.31 112 THR A CA 1
ATOM 811 C C . THR A 1 112 ? -6.543 1.245 12.830 1.00 83.31 112 THR A C 1
ATOM 813 O O . THR A 1 112 ? -7.570 1.728 13.290 1.00 83.31 112 THR A O 1
ATOM 816 N N . ILE A 1 113 ? -6.534 0.061 12.210 1.00 82.94 113 ILE A N 1
ATOM 817 C CA . ILE A 1 113 ? -7.750 -0.722 11.951 1.00 82.94 113 ILE A CA 1
ATOM 818 C C . ILE A 1 113 ? -8.495 -1.047 13.252 1.00 82.94 113 ILE A C 1
ATOM 820 O O . ILE A 1 113 ? -9.707 -0.858 13.329 1.00 82.94 113 ILE A O 1
ATOM 824 N N . ARG A 1 114 ? -7.782 -1.501 14.290 1.00 81.62 114 ARG A N 1
ATOM 825 C CA . ARG A 1 114 ? -8.390 -1.819 15.590 1.00 81.62 114 ARG A CA 1
ATOM 826 C C . ARG A 1 114 ? -8.985 -0.578 16.256 1.00 81.62 114 ARG A C 1
ATOM 828 O O . ARG A 1 114 ? -10.122 -0.630 16.708 1.00 81.62 114 ARG A O 1
ATOM 835 N N . SER A 1 115 ? -8.256 0.537 16.249 1.00 82.00 115 SER A N 1
ATOM 836 C CA . SER A 1 115 ? -8.738 1.808 16.798 1.00 82.00 115 SER A CA 1
ATOM 837 C C . SER A 1 115 ? -9.980 2.325 16.066 1.00 82.00 115 SER A C 1
ATOM 839 O O . SER A 1 115 ? -10.864 2.879 16.707 1.00 82.00 115 SER A O 1
ATOM 841 N N . GLN A 1 116 ? -10.064 2.151 14.744 1.00 74.19 116 GLN A N 1
ATOM 842 C CA . GLN A 1 116 ? -11.234 2.556 13.955 1.00 74.19 116 GLN A CA 1
ATOM 843 C C . GLN A 1 116 ? -12.440 1.644 14.218 1.00 74.19 116 GLN A C 1
ATOM 845 O O . GLN A 1 116 ? -13.559 2.133 14.338 1.00 74.19 116 GLN A O 1
ATOM 850 N N . ALA A 1 117 ? -12.217 0.334 14.372 1.00 69.81 117 ALA A N 1
ATOM 851 C CA . ALA A 1 117 ? -13.274 -0.613 14.722 1.00 69.81 117 ALA A CA 1
ATOM 852 C C . ALA A 1 117 ? -13.901 -0.298 16.092 1.00 69.81 117 ALA A C 1
ATOM 854 O O . ALA A 1 117 ? -15.122 -0.327 16.219 1.00 69.81 117 ALA A O 1
ATOM 855 N N . GLU A 1 118 ? -13.081 0.060 17.086 1.00 70.31 118 GLU A N 1
ATOM 856 C CA . GLU A 1 118 ? -13.530 0.445 18.433 1.00 70.31 118 GLU A CA 1
ATOM 857 C C . GLU A 1 118 ? -14.339 1.754 18.455 1.00 70.31 118 GLU A C 1
ATOM 859 O O . GLU A 1 118 ? -15.226 1.898 19.285 1.00 70.31 118 GLU A O 1
ATOM 864 N N . LEU A 1 119 ? -14.072 2.693 17.539 1.00 61.00 119 LEU A N 1
ATOM 865 C CA . LEU A 1 119 ? -14.815 3.959 17.425 1.00 61.00 119 LEU A CA 1
ATOM 866 C C . LEU A 1 119 ? -16.162 3.817 16.697 1.00 61.00 119 LEU A C 1
ATOM 868 O O . LEU A 1 119 ? -16.997 4.717 16.770 1.00 61.00 119 LEU A O 1
ATOM 872 N N . SER A 1 120 ? -16.356 2.718 15.966 1.00 55.97 120 SER A N 1
ATOM 873 C CA . SER A 1 120 ? -17.565 2.441 15.178 1.00 55.97 120 SER A CA 1
ATOM 874 C C . SER A 1 120 ? -18.578 1.513 15.868 1.00 55.97 120 SER A C 1
ATOM 876 O O . SER A 1 120 ? -19.614 1.213 15.272 1.00 55.97 120 SER A O 1
ATOM 878 N N . ALA A 1 121 ? -18.273 1.049 17.086 1.00 53.19 121 ALA A N 1
ATOM 879 C CA . ALA A 1 121 ? -19.087 0.143 17.905 1.00 53.19 121 ALA A CA 1
ATOM 880 C C . ALA A 1 121 ? -19.747 0.884 19.078 1.00 53.19 121 ALA A C 1
ATOM 882 O O . ALA A 1 121 ? -20.897 0.517 19.413 1.00 53.19 121 ALA A O 1
#

Secondary structure (DSSP, 8-state):
--HHHHTTS-HHHHHHHHHHHHTTTT-SSHHHHHHHHHHHTTS-HHHHHHHHHHHHHGGG-SSHHHHHHHHHHHHTS-HHHHHHHHHHHHHHHHHHHTTSPPPHHHHHHHHHHHHHHHHT-

Sequence (121 aa):
ATWELLGALEPSALLEHAGAIAGRLDHADGEVRTASVTTLGKLHPSELAEFAAAIVSKIADPDGRVRAAAVEVLGNLEPFVLAQHAKPIVSMLDDLGAGGRRAPAEIALLRTIRSQAELSA

InterPro domains:
  IPR011989 Armadillo-like helical [G3DSA:1.25.10.10] (1-118)
  IPR016024 Armadillo-type fold [SSF48371] (20-105)

Organism: NCBI:txid156174